Protein AF-A0AAW8KL15-F1 (afdb_monomer_lite)

Structure (mmCIF, N/CA/C/O backbone):
data_AF-A0AAW8KL15-F1
#
_entry.id   AF-A0AAW8KL15-F1
#
loop_
_atom_site.group_PDB
_atom_site.id
_atom_site.type_symbol
_atom_site.label_atom_id
_atom_site.label_alt_id
_atom_site.label_comp_id
_atom_site.label_asym_id
_atom_site.label_entity_id
_atom_site.label_seq_id
_atom_site.pdbx_PDB_ins_code
_atom_site.Cartn_x
_atom_site.Cartn_y
_atom_site.Cartn_z
_atom_site.occupancy
_atom_site.B_iso_or_equiv
_atom_site.auth_seq_id
_atom_site.auth_comp_id
_atom_site.auth_asym_id
_atom_site.auth_atom_id
_atom_site.pdbx_PDB_model_num
ATOM 1 N N . GLU A 1 1 ? -10.283 6.720 -13.746 1.00 53.94 1 GLU A N 1
ATOM 2 C CA . GLU A 1 1 ? -10.282 5.580 -12.811 1.00 53.94 1 GLU A CA 1
ATOM 3 C C . GLU A 1 1 ? -8.911 4.928 -12.827 1.00 53.94 1 GLU A C 1
ATOM 5 O O . GLU A 1 1 ? -8.300 4.918 -13.900 1.00 53.94 1 GLU A O 1
ATOM 10 N N . PRO A 1 2 ? -8.409 4.448 -11.677 1.00 57.78 2 PRO A N 1
ATOM 11 C CA . PRO A 1 2 ? -7.265 3.543 -11.664 1.00 57.78 2 PRO A CA 1
ATOM 12 C C . PRO A 1 2 ? -7.635 2.329 -12.526 1.00 57.78 2 PRO A C 1
ATOM 14 O O . PRO A 1 2 ? -8.574 1.614 -12.201 1.00 57.78 2 PRO A O 1
ATOM 17 N N . HIS A 1 3 ? -6.969 2.165 -13.671 1.00 61.50 3 HIS A N 1
ATOM 18 C CA . HIS A 1 3 ? -7.307 1.131 -14.661 1.00 61.50 3 HIS A CA 1
ATOM 19 C C . HIS A 1 3 ? -6.901 -0.285 -14.221 1.00 61.50 3 HIS A C 1
ATOM 21 O O . HIS A 1 3 ? -7.252 -1.250 -14.893 1.00 61.50 3 HIS A O 1
ATOM 27 N N . ASP A 1 4 ? -6.204 -0.406 -13.091 1.00 81.06 4 ASP A N 1
ATOM 28 C CA . ASP A 1 4 ? -5.546 -1.643 -12.664 1.00 81.06 4 ASP A CA 1
ATOM 29 C C . ASP A 1 4 ? -6.310 -2.406 -11.565 1.00 81.06 4 ASP A C 1
ATOM 31 O O . ASP A 1 4 ? -5.799 -3.397 -11.044 1.00 81.06 4 ASP A O 1
ATOM 35 N N . LEU A 1 5 ? -7.507 -1.948 -11.169 1.00 86.62 5 LEU A N 1
ATOM 36 C CA . LEU A 1 5 ? -8.313 -2.585 -10.120 1.00 86.62 5 LEU A CA 1
ATOM 37 C C . LEU A 1 5 ? -9.682 -3.020 -10.635 1.00 86.62 5 LEU A C 1
ATOM 39 O O . LEU A 1 5 ? -10.439 -2.219 -11.183 1.00 86.62 5 LEU A O 1
ATOM 43 N N . GLU A 1 6 ? -10.023 -4.279 -10.377 1.00 90.44 6 GLU A N 1
ATOM 44 C CA . GLU A 1 6 ? -11.332 -4.846 -10.690 1.00 90.44 6 GLU A CA 1
ATOM 45 C C . GLU A 1 6 ? -12.285 -4.757 -9.487 1.00 90.44 6 GLU A C 1
ATOM 47 O O . GLU A 1 6 ? -11.887 -4.908 -8.326 1.00 90.44 6 GLU A O 1
ATOM 52 N N . ASP A 1 7 ? -13.577 -4.539 -9.750 1.00 91.81 7 ASP A N 1
ATOM 53 C CA . ASP A 1 7 ? -14.606 -4.587 -8.707 1.00 91.81 7 ASP A CA 1
ATOM 54 C C . ASP A 1 7 ? -14.620 -5.971 -8.032 1.00 91.81 7 ASP A C 1
ATOM 56 O O . ASP A 1 7 ? -14.713 -7.011 -8.682 1.00 91.81 7 ASP A O 1
ATOM 60 N N . GLY A 1 8 ? -14.558 -5.985 -6.702 1.00 89.75 8 GLY A N 1
ATOM 61 C CA . GLY A 1 8 ? -14.475 -7.195 -5.884 1.00 89.75 8 GLY A CA 1
ATOM 62 C C . GLY A 1 8 ? -13.049 -7.639 -5.542 1.00 89.75 8 GLY A C 1
ATOM 63 O O . GLY A 1 8 ? -12.891 -8.531 -4.707 1.00 89.75 8 GLY A O 1
ATOM 64 N N . GLN A 1 9 ? -12.015 -7.014 -6.112 1.00 93.06 9 GLN A N 1
ATOM 65 C CA . GLN A 1 9 ? -10.619 -7.334 -5.808 1.00 93.06 9 GLN A CA 1
ATOM 66 C C . GLN A 1 9 ? -10.284 -7.030 -4.345 1.00 93.06 9 GLN A C 1
ATOM 68 O O . GLN A 1 9 ? -10.636 -5.974 -3.822 1.00 93.06 9 GLN A O 1
ATOM 73 N N . VAL A 1 10 ? -9.605 -7.951 -3.659 1.00 94.69 10 VAL A N 1
ATOM 74 C CA . VAL A 1 10 ? -9.193 -7.729 -2.266 1.00 94.69 10 VAL A CA 1
ATOM 75 C C . VAL A 1 10 ? -8.087 -6.681 -2.229 1.00 94.69 10 VAL A C 1
ATOM 77 O O . VAL A 1 10 ? -7.089 -6.797 -2.936 1.00 94.69 10 VAL A O 1
ATOM 80 N N . ILE A 1 11 ? -8.278 -5.670 -1.388 1.00 95.62 11 ILE A N 1
ATOM 81 C CA . ILE A 1 11 ? -7.319 -4.599 -1.137 1.00 95.62 11 ILE A CA 1
ATOM 82 C C . ILE A 1 11 ? -7.105 -4.431 0.367 1.00 95.62 11 ILE A C 1
ATOM 84 O O . ILE A 1 11 ? -7.974 -4.741 1.190 1.00 95.62 11 ILE A O 1
ATOM 88 N N . TYR A 1 12 ? -5.950 -3.885 0.715 1.00 97.25 12 TYR A N 1
ATOM 89 C CA . TYR A 1 12 ? -5.513 -3.622 2.075 1.00 97.25 12 TYR A CA 1
ATOM 90 C C . TYR A 1 12 ? -5.306 -2.123 2.245 1.00 97.25 12 TYR A C 1
ATOM 92 O O . TYR A 1 12 ? -4.371 -1.548 1.695 1.00 97.25 12 TYR A O 1
ATOM 100 N N . ILE A 1 13 ? -6.198 -1.471 2.983 1.00 96.56 13 ILE A N 1
ATOM 101 C CA . ILE A 1 13 ? -6.136 -0.030 3.224 1.00 96.56 13 ILE A CA 1
ATOM 102 C C . ILE A 1 13 ? -5.323 0.220 4.492 1.00 96.56 13 ILE A C 1
ATOM 104 O O . ILE A 1 13 ? -5.678 -0.249 5.576 1.00 96.56 13 ILE A O 1
ATOM 108 N N . VAL A 1 14 ? -4.243 0.983 4.363 1.00 96.94 14 VAL A N 1
ATOM 109 C CA . VAL A 1 14 ? -3.412 1.422 5.481 1.00 96.94 14 VAL A CA 1
ATOM 110 C C . VAL A 1 14 ? -4.130 2.542 6.223 1.00 96.94 14 VAL A C 1
ATOM 112 O O . VAL A 1 14 ? -4.293 3.649 5.714 1.00 96.94 14 VAL A O 1
ATOM 115 N N . MET A 1 15 ? -4.572 2.244 7.441 1.00 94.31 15 MET A N 1
ATOM 116 C CA . MET A 1 15 ? -5.155 3.217 8.361 1.00 94.31 15 MET A CA 1
ATOM 117 C C . MET A 1 15 ? -4.129 3.569 9.449 1.00 94.31 15 MET A C 1
ATOM 119 O O . MET A 1 15 ? -3.200 2.797 9.685 1.00 94.31 15 MET A O 1
ATOM 123 N N . PRO A 1 16 ? -4.294 4.693 10.170 1.00 91.75 16 PRO A N 1
ATOM 124 C CA . PRO A 1 16 ? -3.315 5.131 11.170 1.00 91.75 16 PRO A CA 1
ATOM 125 C C . PRO A 1 16 ? -3.008 4.118 12.285 1.00 91.75 16 PRO A C 1
ATOM 127 O O . PRO A 1 16 ? -1.925 4.160 12.859 1.00 91.75 16 PRO A O 1
ATOM 130 N N . SER A 1 17 ? -3.951 3.230 12.616 1.00 89.81 17 SER A N 1
ATOM 131 C CA . SER A 1 17 ? -3.830 2.271 13.724 1.00 89.81 17 SER A CA 1
ATOM 132 C C . SER A 1 17 ? -3.809 0.800 13.305 1.00 89.81 17 SER A C 1
ATOM 134 O O . SER A 1 17 ? -3.450 -0.048 14.117 1.00 89.81 17 SER A O 1
ATOM 136 N N . HIS A 1 18 ? -4.231 0.469 12.085 1.00 93.94 18 HIS A N 1
ATOM 137 C CA . HIS A 1 18 ? -4.400 -0.911 11.628 1.00 93.94 18 HIS A CA 1
ATOM 138 C C . HIS A 1 18 ? -4.413 -0.981 10.100 1.00 93.94 18 HIS A C 1
ATOM 140 O O . HIS A 1 18 ? -4.564 0.030 9.417 1.00 93.94 18 HIS A O 1
ATOM 146 N N . VAL A 1 19 ? -4.376 -2.186 9.545 1.00 96.94 19 VAL A N 1
ATOM 147 C CA . VAL A 1 19 ? -4.650 -2.415 8.123 1.00 96.94 19 VAL A CA 1
ATOM 148 C C . VAL A 1 19 ? -6.079 -2.935 7.977 1.00 96.94 19 VAL A C 1
ATOM 150 O O . VAL A 1 19 ? -6.488 -3.854 8.681 1.00 96.94 19 VAL A O 1
ATOM 153 N N . LEU A 1 20 ? -6.864 -2.338 7.085 1.00 96.12 20 LEU A N 1
ATOM 154 C CA . LEU A 1 20 ? -8.227 -2.774 6.791 1.00 96.12 20 LEU A CA 1
ATOM 155 C C . LEU A 1 20 ? -8.226 -3.625 5.520 1.00 96.12 20 LEU A C 1
ATOM 157 O O . LEU A 1 20 ? -7.980 -3.111 4.431 1.00 96.12 20 LEU A O 1
ATOM 161 N N . ARG A 1 21 ? -8.543 -4.913 5.642 1.00 96.50 21 ARG A N 1
ATOM 162 C CA . ARG A 1 21 ? -8.777 -5.801 4.502 1.00 96.50 21 ARG A CA 1
ATOM 163 C C . ARG A 1 21 ? -10.220 -5.644 4.034 1.00 96.50 21 ARG A C 1
ATOM 165 O O . ARG A 1 21 ? -11.169 -5.891 4.781 1.00 96.50 21 ARG A O 1
ATOM 172 N N . THR A 1 22 ? -10.392 -5.230 2.787 1.00 95.12 22 THR A N 1
ATOM 173 C CA . THR A 1 22 ? -11.704 -5.014 2.169 1.00 95.12 22 THR A CA 1
ATOM 174 C C . THR A 1 22 ? -11.684 -5.424 0.698 1.00 95.12 22 THR A C 1
ATOM 176 O O . THR A 1 22 ? -10.667 -5.877 0.183 1.00 95.12 22 THR A O 1
ATOM 179 N N . THR A 1 23 ? -12.822 -5.301 0.025 1.00 94.69 23 THR A N 1
ATOM 180 C CA . THR A 1 23 ? -12.928 -5.496 -1.425 1.00 94.69 23 THR A CA 1
ATOM 181 C C . THR A 1 23 ? -13.087 -4.144 -2.101 1.00 94.69 23 THR A C 1
ATOM 183 O O . THR A 1 23 ? -13.844 -3.295 -1.623 1.00 94.69 23 THR A O 1
ATOM 186 N N . TYR A 1 24 ? -12.353 -3.927 -3.186 1.00 94.25 24 TYR A N 1
ATOM 187 C CA . TYR A 1 24 ? -12.469 -2.737 -4.006 1.00 94.25 24 TYR A CA 1
ATOM 188 C C . TYR A 1 24 ? -13.851 -2.691 -4.651 1.00 94.25 24 TYR A C 1
ATOM 190 O O . TYR A 1 24 ? -14.366 -3.694 -5.140 1.00 94.25 24 TYR A O 1
ATOM 198 N N . ASN A 1 25 ? -14.467 -1.518 -4.626 1.00 91.88 25 ASN A N 1
ATOM 199 C CA . ASN A 1 25 ? -15.724 -1.272 -5.304 1.00 91.88 25 ASN A CA 1
ATOM 200 C C . ASN A 1 25 ? -15.686 0.154 -5.849 1.00 91.88 25 ASN A C 1
ATOM 202 O O . ASN A 1 25 ? -15.621 1.111 -5.076 1.00 91.88 25 ASN A O 1
ATOM 206 N N . SER A 1 26 ? -15.750 0.287 -7.169 1.00 89.56 26 SER A N 1
ATOM 207 C CA . SER A 1 26 ? -15.775 1.551 -7.912 1.00 89.56 26 SER A CA 1
ATOM 208 C C . SER A 1 26 ? -16.872 2.510 -7.434 1.00 89.56 26 SER A C 1
ATOM 210 O O . SER A 1 26 ? -16.700 3.728 -7.443 1.00 89.56 26 SER A O 1
ATOM 212 N N . LYS A 1 27 ? -17.996 1.973 -6.944 1.00 90.06 27 LYS A N 1
ATOM 213 C CA . LYS A 1 27 ? -19.128 2.747 -6.411 1.00 90.06 27 LYS A CA 1
ATOM 214 C C . LYS A 1 27 ? -18.950 3.130 -4.945 1.00 90.06 27 LYS A C 1
ATOM 216 O O . LYS A 1 27 ? -19.656 4.017 -4.464 1.00 90.06 27 LYS A O 1
ATOM 221 N N . ASN A 1 28 ? -18.056 2.461 -4.216 1.00 90.25 28 ASN A N 1
ATOM 222 C CA . ASN A 1 28 ? -17.746 2.822 -2.841 1.00 90.25 28 ASN A CA 1
ATOM 223 C C . ASN A 1 28 ? -16.672 3.919 -2.825 1.00 90.25 28 ASN A C 1
ATOM 225 O O . ASN A 1 28 ? -15.493 3.685 -3.102 1.00 90.25 28 ASN A O 1
ATOM 229 N N . GLY A 1 29 ? -17.099 5.128 -2.457 1.00 88.88 29 GLY A N 1
ATOM 230 C CA . GLY A 1 29 ? -16.226 6.295 -2.389 1.00 88.88 29 GLY A CA 1
ATOM 231 C C . GLY A 1 29 ? -15.046 6.121 -1.432 1.00 88.88 29 GLY A C 1
ATOM 232 O O . GLY A 1 29 ? -13.979 6.649 -1.718 1.00 88.88 29 GLY A O 1
ATOM 233 N N . GLU A 1 30 ? -15.190 5.353 -0.346 1.00 90.31 30 GLU A N 1
ATOM 234 C CA . GLU A 1 30 ? -14.095 5.128 0.608 1.00 90.31 30 GLU A CA 1
ATOM 235 C C . GLU A 1 30 ? -12.961 4.320 -0.023 1.00 90.31 30 GLU A C 1
ATOM 237 O O . GLU A 1 30 ? -11.816 4.762 -0.021 1.00 90.31 30 GLU A O 1
ATOM 242 N N . THR A 1 31 ? -13.276 3.177 -0.642 1.00 92.44 31 THR A N 1
ATOM 243 C CA . THR A 1 31 ? -12.263 2.343 -1.305 1.00 92.44 31 THR A CA 1
ATOM 244 C C . THR A 1 31 ? -11.637 3.061 -2.493 1.00 92.44 31 THR A C 1
ATOM 246 O O . THR A 1 31 ? -10.426 2.98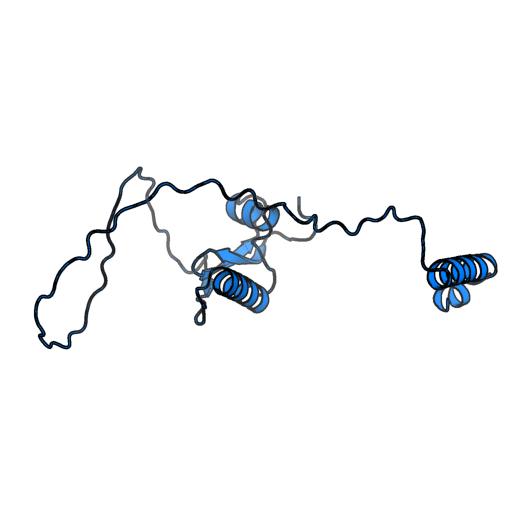6 -2.683 1.00 92.44 31 THR A O 1
ATOM 249 N N . CYS A 1 32 ? -12.431 3.811 -3.264 1.00 93.00 32 CYS A N 1
ATOM 250 C CA . CYS A 1 32 ? -11.915 4.606 -4.375 1.00 93.00 32 CYS A CA 1
ATOM 251 C C . CYS A 1 32 ? -10.974 5.722 -3.899 1.00 93.00 32 CYS A C 1
ATOM 253 O O . CYS A 1 32 ? -9.925 5.938 -4.505 1.00 93.00 32 CYS A O 1
ATOM 255 N N . LEU A 1 33 ? -11.326 6.423 -2.820 1.00 93.25 33 LEU A N 1
ATOM 256 C CA . LEU A 1 33 ? -10.515 7.508 -2.274 1.00 93.25 33 LEU A CA 1
ATOM 257 C C . LEU A 1 33 ? -9.218 6.980 -1.655 1.00 93.25 33 LEU A C 1
ATOM 259 O O . LEU A 1 33 ? -8.161 7.566 -1.867 1.00 93.25 33 LEU A O 1
ATOM 263 N N . SER A 1 34 ? -9.274 5.858 -0.937 1.00 94.62 34 SER A N 1
ATOM 264 C CA . SER A 1 34 ? -8.080 5.210 -0.390 1.00 94.62 34 SER A CA 1
ATOM 265 C C . SER A 1 34 ? -7.098 4.801 -1.485 1.00 94.62 34 SER A C 1
ATOM 267 O O . SER A 1 34 ? -5.903 5.038 -1.335 1.00 94.62 34 SER A O 1
ATOM 269 N N . VAL A 1 35 ? -7.588 4.252 -2.600 1.00 93.88 35 VAL A N 1
ATOM 270 C CA . VAL A 1 35 ? -6.74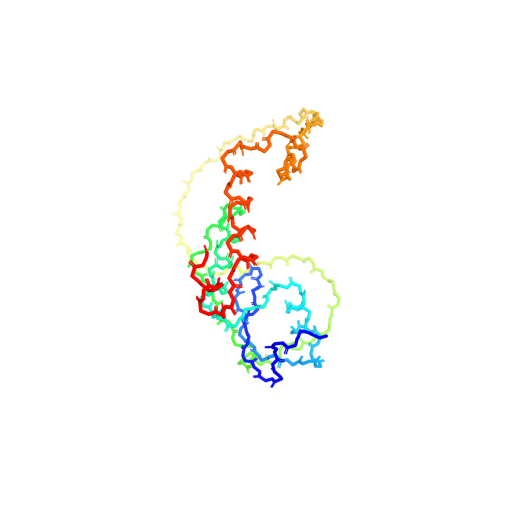9 3.948 -3.769 1.00 93.88 35 VAL A CA 1
ATOM 271 C C . VAL A 1 35 ? -6.195 5.229 -4.391 1.00 93.88 35 VAL A C 1
ATOM 273 O O . VAL A 1 35 ? -4.989 5.341 -4.579 1.00 93.88 35 VAL A O 1
ATOM 276 N N . GLY A 1 36 ? -7.054 6.213 -4.675 1.00 93.06 36 GLY A N 1
ATOM 277 C CA . GLY A 1 36 ? -6.649 7.462 -5.329 1.00 93.06 36 GLY A CA 1
ATOM 278 C C . GLY A 1 36 ? -5.629 8.277 -4.529 1.00 93.06 36 GLY A C 1
ATOM 279 O O . GLY A 1 36 ? -4.796 8.958 -5.117 1.00 93.06 36 GLY A O 1
ATOM 280 N N . ASN A 1 37 ? -5.657 8.162 -3.201 1.00 94.31 37 ASN A N 1
ATOM 281 C CA . ASN A 1 37 ? -4.718 8.825 -2.300 1.00 94.31 37 ASN A CA 1
ATOM 282 C C . ASN A 1 37 ? -3.462 7.986 -1.987 1.00 94.31 37 ASN A C 1
ATOM 284 O O . ASN A 1 37 ? -2.624 8.438 -1.212 1.00 94.31 37 ASN A O 1
ATOM 288 N N . GLY A 1 38 ? -3.327 6.775 -2.540 1.00 93.50 38 GLY A N 1
ATOM 289 C CA . GLY A 1 38 ? -2.153 5.919 -2.319 1.00 93.50 38 GLY A CA 1
ATOM 290 C C . GLY A 1 38 ? -2.093 5.242 -0.943 1.00 93.50 38 GLY A C 1
ATOM 291 O O . GLY A 1 38 ? -1.010 4.906 -0.470 1.00 93.50 38 GLY A O 1
ATOM 292 N N . PHE A 1 39 ? -3.241 5.040 -0.290 1.00 95.50 39 PHE A N 1
ATOM 293 C CA . PHE A 1 39 ? -3.349 4.325 0.990 1.00 95.50 39 PHE A CA 1
ATOM 294 C C . PHE A 1 39 ? -3.801 2.868 0.840 1.00 95.50 39 PHE A C 1
ATOM 296 O O . PHE A 1 39 ? -3.971 2.184 1.846 1.00 95.50 39 PHE A O 1
ATOM 303 N N . ALA A 1 40 ? -4.048 2.387 -0.378 1.00 95.31 40 ALA A N 1
ATOM 304 C CA . ALA A 1 40 ? -4.476 1.015 -0.629 1.00 95.31 40 ALA A CA 1
ATOM 305 C C . ALA A 1 40 ? -3.364 0.202 -1.297 1.00 95.31 40 ALA A C 1
ATOM 307 O O . ALA A 1 40 ? -2.796 0.634 -2.295 1.00 95.31 40 ALA A O 1
ATOM 308 N N . GLN A 1 41 ? -3.131 -0.998 -0.773 1.00 96.00 41 GLN A N 1
ATOM 309 C CA . GLN A 1 41 ? -2.167 -1.974 -1.264 1.00 96.00 41 GLN A CA 1
ATOM 310 C C . GLN A 1 41 ? -2.882 -3.248 -1.728 1.00 96.00 41 GLN A C 1
ATOM 312 O O . GLN A 1 41 ? -3.931 -3.612 -1.198 1.00 96.00 41 GLN A O 1
ATOM 317 N N . LEU A 1 42 ? -2.296 -3.957 -2.692 1.00 94.25 42 LEU A N 1
ATOM 318 C CA . LEU A 1 42 ? -2.766 -5.290 -3.097 1.00 94.25 42 LEU A CA 1
ATOM 319 C C . LEU A 1 42 ? -2.246 -6.407 -2.191 1.00 94.25 42 LEU A C 1
ATOM 321 O O . LEU A 1 42 ? -2.864 -7.462 -2.093 1.00 94.25 42 LEU A O 1
ATOM 325 N N . ASP A 1 43 ? -1.117 -6.159 -1.532 1.00 95.94 43 ASP A N 1
ATOM 326 C CA . ASP A 1 43 ? -0.430 -7.122 -0.684 1.00 95.94 43 ASP A CA 1
ATOM 327 C C . ASP A 1 43 ? -0.528 -6.727 0.795 1.00 95.94 43 ASP A C 1
ATOM 329 O O . ASP A 1 43 ? -0.311 -5.568 1.166 1.00 95.94 43 ASP A O 1
ATOM 333 N N . GLU A 1 44 ? -0.849 -7.709 1.636 1.00 95.81 44 GLU A N 1
ATOM 334 C CA . GLU A 1 44 ? -1.030 -7.526 3.076 1.00 95.81 44 GLU A CA 1
ATOM 335 C C . GLU A 1 44 ? 0.269 -7.124 3.776 1.00 95.81 44 GLU A C 1
ATOM 337 O O . GLU A 1 44 ? 0.284 -6.207 4.601 1.00 95.81 44 GLU A O 1
ATOM 342 N N . GLU A 1 45 ? 1.366 -7.807 3.453 1.00 95.50 45 GLU A N 1
ATOM 343 C CA . GLU A 1 45 ? 2.653 -7.599 4.109 1.00 95.50 45 GLU A CA 1
ATOM 344 C C . GLU A 1 45 ? 3.234 -6.241 3.724 1.00 95.50 45 GLU A C 1
ATOM 346 O O . GLU A 1 45 ? 3.744 -5.518 4.579 1.00 95.50 45 GLU A O 1
ATOM 351 N N . ASN A 1 46 ? 3.057 -5.821 2.473 1.00 95.94 46 ASN A N 1
ATOM 352 C CA . ASN A 1 46 ? 3.433 -4.489 2.027 1.00 95.94 46 ASN A CA 1
ATOM 353 C C . ASN A 1 46 ? 2.629 -3.387 2.746 1.00 95.94 46 ASN A C 1
ATOM 355 O O . ASN A 1 46 ? 3.190 -2.357 3.123 1.00 95.94 46 ASN A O 1
ATOM 359 N N . ALA A 1 47 ? 1.336 -3.604 3.009 1.00 96.75 47 ALA A N 1
ATOM 360 C CA . ALA A 1 47 ? 0.531 -2.675 3.807 1.00 96.75 47 ALA A CA 1
ATOM 361 C C . ALA A 1 47 ? 1.037 -2.579 5.263 1.00 96.75 47 ALA A C 1
ATOM 363 O O . ALA A 1 47 ? 1.152 -1.481 5.816 1.00 96.75 47 ALA A O 1
ATOM 364 N N . LYS A 1 48 ? 1.407 -3.713 5.877 1.00 96.00 48 LYS A N 1
ATOM 365 C CA . LYS A 1 48 ? 2.013 -3.743 7.222 1.00 96.00 48 LYS A CA 1
ATOM 366 C C . LYS A 1 48 ? 3.370 -3.040 7.250 1.00 96.00 48 LYS A C 1
ATOM 368 O O . LYS A 1 48 ? 3.623 -2.235 8.144 1.00 96.00 48 LYS A O 1
ATOM 373 N N . LEU A 1 49 ? 4.233 -3.300 6.268 1.00 95.94 49 LEU A N 1
ATOM 374 C CA . LEU A 1 49 ? 5.543 -2.656 6.154 1.00 95.94 49 LEU A CA 1
ATOM 375 C C . LEU A 1 49 ? 5.410 -1.139 6.004 1.00 95.94 49 LEU A C 1
ATOM 377 O O . LEU A 1 49 ? 6.147 -0.405 6.661 1.00 95.94 49 LEU A O 1
ATOM 381 N N . GLN A 1 50 ? 4.441 -0.663 5.215 1.00 96.00 50 GLN A N 1
ATOM 382 C CA . GLN A 1 50 ? 4.160 0.765 5.080 1.00 96.00 50 GLN A CA 1
ATOM 383 C C . GLN A 1 50 ? 3.733 1.381 6.418 1.00 96.00 50 GLN A C 1
ATOM 385 O O . GLN A 1 50 ? 4.287 2.403 6.821 1.00 96.00 50 GLN A O 1
ATOM 390 N N . LEU A 1 51 ? 2.805 0.753 7.145 1.00 95.81 51 LEU A N 1
ATOM 391 C CA . LEU A 1 51 ? 2.365 1.258 8.448 1.00 95.81 51 LEU A CA 1
ATOM 392 C C . LEU A 1 51 ? 3.497 1.243 9.486 1.00 95.81 51 LEU A C 1
ATOM 394 O O . LEU A 1 51 ? 3.664 2.201 10.242 1.00 95.81 51 LEU A O 1
ATOM 398 N N . GLN A 1 52 ? 4.328 0.199 9.491 1.00 95.06 52 GLN A N 1
ATOM 399 C CA . GLN A 1 52 ? 5.511 0.142 10.344 1.00 95.06 52 GLN A CA 1
ATOM 400 C C . GLN A 1 52 ? 6.519 1.244 9.986 1.00 95.06 52 GLN A C 1
ATOM 402 O O . GLN A 1 52 ? 7.090 1.862 10.887 1.00 95.06 52 GLN A O 1
ATOM 407 N N . ALA A 1 53 ? 6.753 1.496 8.695 1.00 94.56 53 ALA A N 1
ATOM 408 C CA . ALA A 1 53 ? 7.640 2.559 8.230 1.00 94.56 53 ALA A CA 1
ATOM 409 C C . ALA A 1 53 ? 7.122 3.935 8.665 1.00 94.56 53 ALA A C 1
ATOM 411 O O . ALA A 1 53 ? 7.883 4.711 9.238 1.00 94.56 53 ALA A O 1
ATOM 412 N N . ILE A 1 54 ? 5.821 4.192 8.501 1.00 93.19 54 ILE A N 1
ATOM 413 C CA . ILE A 1 54 ? 5.155 5.399 9.004 1.00 93.19 54 ILE A CA 1
ATOM 414 C C . ILE A 1 54 ? 5.405 5.543 10.511 1.00 93.19 54 ILE A C 1
ATOM 416 O O . ILE A 1 54 ? 5.933 6.563 10.951 1.00 93.19 54 ILE A O 1
ATOM 420 N N . GLY A 1 55 ? 5.138 4.506 11.308 1.00 93.00 55 GLY A N 1
ATOM 421 C CA . GLY A 1 55 ? 5.410 4.533 12.747 1.00 93.00 55 GLY A CA 1
ATOM 422 C C . GLY A 1 55 ? 6.869 4.878 13.074 1.00 93.00 55 GLY A C 1
ATOM 423 O O . GLY A 1 55 ? 7.139 5.796 13.853 1.00 93.00 55 GLY A O 1
ATOM 424 N N . LYS A 1 56 ? 7.820 4.206 12.413 1.00 94.06 56 LYS A N 1
ATOM 425 C CA . LYS A 1 56 ? 9.262 4.463 12.564 1.00 94.06 56 LYS A CA 1
ATOM 426 C C . LYS A 1 56 ? 9.622 5.920 12.258 1.00 94.06 56 LYS A C 1
ATOM 428 O O . LYS A 1 56 ? 10.382 6.510 13.021 1.00 94.06 56 LYS A O 1
ATOM 433 N N . THR A 1 57 ? 9.058 6.516 11.204 1.00 94.06 57 THR A N 1
ATOM 434 C CA . THR A 1 57 ? 9.331 7.922 10.842 1.00 94.06 57 THR A CA 1
ATOM 435 C C . THR A 1 57 ? 8.836 8.923 11.886 1.00 94.06 57 THR A C 1
ATOM 437 O O . THR A 1 57 ? 9.493 9.933 12.113 1.00 94.06 57 THR A O 1
ATOM 440 N N . PHE A 1 58 ? 7.737 8.620 12.582 1.00 91.69 58 PHE A N 1
ATOM 441 C CA . PHE A 1 58 ? 7.189 9.468 13.647 1.00 91.69 58 PHE A CA 1
ATOM 442 C C . PHE A 1 58 ? 7.736 9.134 15.048 1.00 91.69 58 PHE A C 1
ATOM 444 O O . PHE A 1 58 ? 7.234 9.654 16.042 1.00 91.69 58 PHE A O 1
ATOM 451 N N . GLY A 1 59 ? 8.753 8.269 15.151 1.00 90.62 59 GLY A N 1
ATOM 452 C CA . GLY A 1 59 ? 9.361 7.873 16.427 1.00 90.62 59 GLY A CA 1
ATOM 453 C C . GLY A 1 59 ? 8.539 6.873 17.251 1.00 90.62 59 GLY A C 1
ATOM 454 O O . GLY A 1 59 ? 8.917 6.554 18.375 1.00 90.62 59 GLY A O 1
ATOM 455 N N . ASN A 1 60 ? 7.450 6.340 16.690 1.00 86.81 60 ASN A N 1
ATOM 456 C CA . ASN A 1 60 ? 6.567 5.367 17.329 1.00 86.81 60 ASN A CA 1
ATOM 457 C C . ASN A 1 60 ? 6.676 4.019 16.615 1.00 86.81 60 ASN A C 1
ATOM 459 O O . ASN A 1 60 ? 6.023 3.781 15.602 1.00 86.81 60 ASN A O 1
ATOM 463 N N . MET A 1 61 ? 7.495 3.106 17.133 1.00 86.81 61 MET A N 1
ATOM 464 C CA . MET A 1 61 ? 7.676 1.804 16.494 1.00 86.81 61 MET A CA 1
ATOM 465 C C . MET A 1 61 ? 6.431 0.922 16.664 1.00 86.81 61 MET A C 1
ATOM 467 O O . MET A 1 61 ? 6.222 0.317 17.712 1.00 86.81 61 MET A O 1
ATOM 471 N N . ILE A 1 62 ? 5.610 0.844 15.616 1.00 86.31 62 ILE A N 1
ATOM 472 C CA . ILE A 1 62 ? 4.446 -0.045 15.559 1.00 86.31 62 ILE A CA 1
ATOM 473 C C . ILE A 1 62 ? 4.955 -1.455 15.235 1.00 86.31 62 ILE A C 1
ATOM 475 O O . ILE A 1 62 ? 5.372 -1.735 14.110 1.00 86.31 62 ILE A O 1
ATOM 479 N N . THR A 1 63 ? 4.998 -2.327 16.241 1.00 84.56 63 THR A N 1
ATOM 480 C CA . THR A 1 63 ? 5.474 -3.714 16.102 1.00 84.56 63 THR A CA 1
ATOM 481 C C . THR A 1 63 ? 4.347 -4.701 15.835 1.00 84.56 63 THR A C 1
ATOM 483 O O . THR A 1 63 ? 4.550 -5.647 15.082 1.00 84.56 63 THR A O 1
ATOM 486 N N . ASP A 1 64 ? 3.176 -4.471 16.425 1.00 86.31 64 ASP A N 1
ATOM 487 C CA . ASP A 1 64 ? 2.006 -5.329 16.272 1.00 86.31 64 ASP A CA 1
ATOM 488 C C . ASP A 1 64 ? 0.934 -4.604 15.456 1.00 86.31 64 ASP A C 1
ATOM 490 O O . ASP A 1 64 ? 0.344 -3.618 15.904 1.00 86.31 64 ASP A O 1
ATOM 494 N N . ILE A 1 65 ? 0.737 -5.059 14.219 1.00 90.31 65 ILE A N 1
ATOM 495 C CA . ILE A 1 65 ? -0.217 -4.476 13.277 1.00 90.31 65 ILE A CA 1
ATOM 496 C C . ILE A 1 65 ? -1.375 -5.447 13.113 1.00 90.31 65 ILE A C 1
ATOM 498 O O . ILE A 1 65 ? -1.223 -6.543 12.574 1.00 90.31 65 ILE A O 1
ATOM 502 N N . GLN A 1 66 ? -2.555 -5.002 13.529 1.00 91.44 66 GLN A N 1
ATOM 503 C CA . GLN A 1 66 ? -3.787 -5.756 13.352 1.00 91.44 66 GLN A CA 1
ATOM 504 C C . GLN A 1 66 ? -4.317 -5.583 11.926 1.00 91.44 66 GLN A C 1
ATOM 506 O O . GLN A 1 66 ? -4.322 -4.473 11.387 1.00 91.44 66 GLN A O 1
ATOM 511 N N . VAL A 1 67 ? -4.795 -6.681 11.337 1.00 93.12 67 VAL A N 1
ATOM 512 C CA . VAL A 1 67 ? -5.522 -6.675 10.062 1.00 93.12 67 VAL A CA 1
ATOM 513 C C . VAL A 1 67 ? -6.994 -6.945 10.348 1.00 93.12 67 VAL A C 1
ATOM 515 O O . VAL A 1 67 ? -7.350 -8.013 10.845 1.00 93.12 67 VAL A O 1
ATOM 518 N N . ILE A 1 68 ? -7.847 -5.965 10.063 1.00 93.31 68 ILE A N 1
ATOM 519 C CA . ILE A 1 68 ? -9.288 -6.036 10.320 1.00 93.31 68 ILE A CA 1
ATOM 520 C C . ILE A 1 68 ? -10.015 -6.330 9.010 1.00 93.31 68 ILE A C 1
ATOM 522 O O . ILE A 1 68 ? -9.820 -5.629 8.020 1.00 93.31 68 ILE A O 1
ATOM 526 N N . ASP A 1 69 ? -10.877 -7.347 9.002 1.00 90.12 69 ASP A N 1
ATOM 527 C CA . ASP A 1 69 ? -11.726 -7.672 7.852 1.00 90.12 69 ASP A CA 1
ATOM 528 C C . ASP A 1 69 ? -12.996 -6.806 7.871 1.00 90.12 69 ASP A C 1
ATOM 530 O O . ASP A 1 69 ? -13.888 -7.025 8.696 1.00 90.12 69 ASP A O 1
ATOM 534 N N . ALA A 1 70 ? -13.131 -5.886 6.911 1.00 80.25 70 ALA A N 1
ATOM 535 C CA . ALA A 1 70 ? -14.284 -4.984 6.790 1.00 80.25 70 ALA A CA 1
ATOM 536 C C . ALA A 1 70 ? -15.632 -5.726 6.678 1.00 80.25 70 ALA A C 1
ATOM 538 O O . ALA A 1 70 ? -16.667 -5.219 7.096 1.00 80.25 70 ALA A O 1
ATOM 539 N N . THR A 1 71 ? -15.632 -6.947 6.135 1.00 68.00 71 THR A N 1
ATOM 540 C CA . THR A 1 71 ? -16.832 -7.790 6.001 1.00 68.00 71 THR A CA 1
ATOM 541 C C . THR A 1 71 ? -17.196 -8.572 7.263 1.00 68.00 71 THR A C 1
ATOM 543 O O . THR A 1 71 ? -18.312 -9.080 7.353 1.00 68.00 71 THR A O 1
ATOM 546 N N . LYS A 1 72 ? -16.271 -8.731 8.220 1.00 60.19 72 LYS A N 1
ATOM 547 C CA . LYS A 1 72 ? -16.531 -9.476 9.465 1.00 60.19 72 LYS A CA 1
ATOM 548 C C . LYS A 1 72 ? -17.020 -8.578 10.596 1.00 60.19 72 LYS A 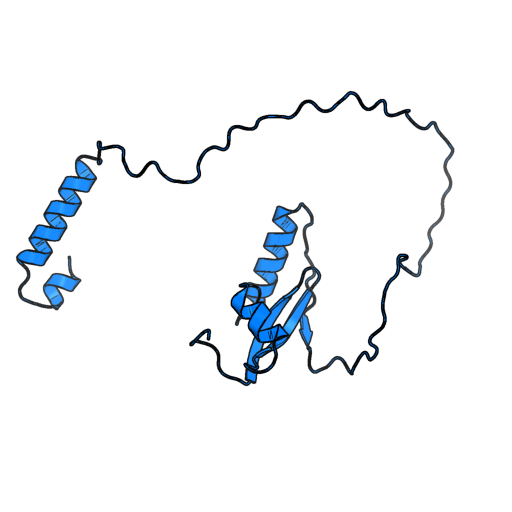C 1
ATOM 550 O O . LYS A 1 72 ? -17.629 -9.090 11.536 1.00 60.19 72 LYS A O 1
ATOM 555 N N . ASP A 1 73 ? -16.820 -7.269 10.483 1.00 54.12 73 ASP A N 1
ATOM 556 C CA . ASP A 1 73 ? -17.351 -6.310 11.443 1.00 54.12 73 ASP A CA 1
ATOM 557 C C . ASP A 1 73 ? -18.810 -5.962 11.100 1.00 54.12 73 ASP A C 1
ATOM 559 O O . ASP A 1 73 ? -19.130 -5.279 10.128 1.00 54.12 73 ASP A O 1
ATOM 563 N N . LYS A 1 74 ? -19.736 -6.513 11.889 1.00 45.78 74 LYS A N 1
ATOM 564 C CA . LYS A 1 74 ? -21.177 -6.218 11.836 1.00 45.78 74 LYS A CA 1
ATOM 565 C C . LYS A 1 74 ? -21.439 -4.713 12.062 1.00 45.78 74 LYS A C 1
ATOM 567 O O . LYS A 1 74 ? -20.632 -4.028 12.683 1.00 45.78 74 LYS A O 1
ATOM 572 N N . PRO A 1 75 ? -22.582 -4.173 11.591 1.00 46.25 75 PRO A N 1
ATOM 573 C CA . PRO A 1 75 ? -22.718 -2.751 11.302 1.00 46.25 75 PRO A CA 1
ATOM 574 C C . PRO A 1 75 ? -22.725 -1.927 12.587 1.00 46.25 75 PRO A C 1
ATOM 576 O O . PRO A 1 75 ? -23.682 -1.976 13.365 1.00 46.25 75 PRO A O 1
ATOM 579 N N . ARG A 1 76 ? -21.694 -1.105 12.792 1.00 49.91 76 ARG A N 1
ATOM 580 C CA . ARG A 1 76 ? -21.755 -0.055 13.806 1.00 49.91 76 ARG A CA 1
ATOM 581 C C . ARG A 1 76 ? -22.588 1.093 13.244 1.00 49.91 76 ARG A C 1
ATOM 583 O O . ARG A 1 76 ? -22.116 1.938 12.493 1.00 49.91 76 ARG A O 1
ATOM 590 N N . GLY A 1 77 ? -23.879 1.045 13.552 1.00 49.00 77 GLY A N 1
ATOM 591 C CA . GLY A 1 77 ? -24.816 2.109 13.241 1.00 49.00 77 GLY A CA 1
ATOM 592 C C . GLY A 1 77 ? -24.459 3.442 13.909 1.00 49.00 77 GLY A C 1
ATOM 593 O O . GLY A 1 77 ? -23.686 3.503 14.860 1.00 49.00 77 GLY A O 1
ATOM 594 N N . GLN A 1 78 ? -25.163 4.464 13.417 1.00 41.66 78 GLN A N 1
ATOM 595 C CA . GLN A 1 78 ? -25.351 5.824 13.939 1.00 41.66 78 GLN A CA 1
ATOM 596 C C . GLN A 1 78 ? -24.417 6.937 13.437 1.00 41.66 78 GLN A C 1
ATOM 598 O O . GLN A 1 78 ? -23.337 7.205 13.951 1.00 41.66 78 GLN A O 1
ATOM 603 N N . LYS A 1 79 ? -24.992 7.710 12.502 1.00 47.03 79 LYS A N 1
ATOM 604 C CA . LYS A 1 79 ? -24.829 9.164 12.378 1.00 47.03 79 LYS A CA 1
ATOM 605 C C . LYS A 1 79 ? -25.004 9.836 13.751 1.00 47.03 79 LYS A C 1
ATOM 607 O O . LYS A 1 79 ? -26.036 9.638 14.387 1.00 47.03 79 LYS A O 1
ATOM 612 N N . GLY A 1 80 ? -24.080 10.711 14.142 1.00 36.19 80 GLY A N 1
ATOM 613 C CA . GLY A 1 80 ? -24.242 11.593 15.301 1.00 36.19 80 GLY A CA 1
ATOM 614 C C . GLY A 1 80 ? -23.053 12.536 15.476 1.00 36.19 80 GLY A C 1
ATOM 615 O O . GLY A 1 80 ? -21.908 12.110 15.462 1.00 36.19 80 GLY A O 1
ATOM 616 N N . LYS A 1 81 ? -23.333 13.833 15.579 1.00 41.22 81 LYS A N 1
ATOM 617 C CA . LYS A 1 81 ? -22.372 14.938 15.691 1.00 41.22 81 LYS A CA 1
ATOM 618 C C . LYS A 1 81 ? -21.642 14.934 17.050 1.00 41.22 81 LYS A C 1
ATOM 620 O O . LYS A 1 81 ? -22.274 14.640 18.051 1.00 41.22 81 LYS A O 1
ATOM 625 N N . GLN A 1 82 ? -20.376 15.375 17.028 1.00 38.72 82 GLN A N 1
ATOM 626 C CA . GLN A 1 82 ? -19.586 16.054 18.081 1.00 38.72 82 GLN A CA 1
ATOM 627 C C . GLN A 1 82 ? -19.609 15.512 19.528 1.00 38.72 82 GLN A C 1
ATOM 629 O O . GLN A 1 82 ? -20.621 15.619 20.205 1.00 38.72 82 GLN A O 1
ATOM 634 N N . ALA A 1 83 ? -18.431 15.133 20.051 1.00 32.66 83 ALA A N 1
ATOM 635 C CA . ALA A 1 83 ? -17.772 15.747 21.225 1.00 32.66 83 ALA A CA 1
ATOM 636 C C . ALA A 1 83 ? -16.747 14.799 21.891 1.00 32.66 83 ALA A C 1
ATOM 638 O O . ALA A 1 83 ? -17.067 13.683 22.271 1.00 32.66 83 ALA A O 1
ATOM 639 N N . LYS A 1 84 ? -15.515 15.304 22.029 1.00 32.75 84 LYS A N 1
ATOM 640 C CA . LYS A 1 84 ? -14.664 15.316 23.235 1.00 32.75 84 LYS A CA 1
ATOM 641 C C . LYS A 1 84 ? -14.762 14.146 24.250 1.00 32.75 84 LYS A C 1
ATOM 643 O O . LYS A 1 84 ? -15.741 14.034 24.973 1.00 32.75 84 LYS A O 1
ATOM 648 N N . ALA A 1 85 ? -13.591 13.524 24.432 1.00 32.47 85 ALA A N 1
ATOM 649 C CA . ALA A 1 85 ? -13.014 12.935 25.652 1.00 32.47 85 ALA A CA 1
ATOM 650 C C . ALA A 1 85 ? -13.235 11.446 26.006 1.00 32.47 85 ALA A C 1
ATOM 652 O O . ALA A 1 85 ? -14.338 10.917 26.005 1.00 32.47 85 ALA A O 1
ATOM 653 N N . GLU A 1 86 ? -12.086 10.874 26.397 1.00 31.97 86 GLU A N 1
ATOM 654 C CA . GLU A 1 86 ? -11.829 9.794 27.362 1.00 31.97 86 GLU A CA 1
ATOM 655 C C . GLU A 1 86 ? -12.167 8.340 27.009 1.00 31.97 86 GLU A C 1
ATOM 657 O O . GLU A 1 86 ? -13.219 7.788 27.310 1.00 31.97 86 GLU A O 1
ATOM 662 N N . GLN A 1 87 ? -11.152 7.687 26.432 1.00 37.94 87 GLN A N 1
ATOM 663 C CA . GLN A 1 87 ? -10.344 6.657 27.102 1.00 37.94 87 GLN A CA 1
ATOM 664 C C . GLN A 1 87 ? -11.000 5.960 28.307 1.00 37.94 87 GLN A C 1
ATOM 666 O O . GLN A 1 87 ? -11.162 6.536 29.378 1.00 37.94 87 GLN A O 1
ATOM 671 N N . THR A 1 88 ? -11.248 4.658 28.172 1.00 30.20 88 THR A N 1
ATOM 672 C CA . THR A 1 88 ? -11.447 3.767 29.319 1.00 30.20 88 THR A CA 1
ATOM 673 C C . THR A 1 88 ? -10.582 2.532 29.119 1.00 30.20 88 THR A C 1
ATOM 675 O O . THR A 1 88 ? -10.889 1.648 28.324 1.00 30.20 88 THR A O 1
ATOM 678 N N . VAL A 1 89 ? -9.453 2.523 29.824 1.00 34.19 89 VAL A N 1
ATOM 679 C CA . VAL A 1 89 ? -8.592 1.359 30.031 1.00 34.19 89 VAL A CA 1
ATOM 680 C C . VAL A 1 89 ? -8.979 0.776 31.388 1.00 34.19 89 VAL A C 1
ATOM 682 O O . VAL A 1 89 ? -8.962 1.472 32.399 1.00 34.19 89 VAL A O 1
ATOM 685 N N . VAL A 1 90 ? -9.340 -0.500 31.395 1.00 34.41 90 VAL A N 1
ATOM 686 C CA . VAL A 1 90 ? -9.495 -1.370 32.570 1.00 34.41 90 VAL A CA 1
ATOM 687 C C . VAL A 1 90 ? -8.429 -2.452 32.395 1.00 34.41 90 VAL A C 1
ATOM 689 O O . VAL A 1 90 ? -8.277 -2.935 31.281 1.00 34.41 90 VAL A O 1
ATOM 692 N N . SER A 1 91 ? -7.680 -2.963 33.364 1.00 31.12 91 SER A N 1
ATOM 693 C CA . SER A 1 91 ? -7.323 -2.650 34.751 1.00 31.12 91 SER A CA 1
ATOM 694 C C . SER A 1 91 ? -6.392 -3.809 35.126 1.00 31.12 91 SER A C 1
ATOM 696 O O . SER A 1 91 ? -6.808 -4.936 34.900 1.00 31.12 91 SER A O 1
ATOM 698 N N . GLU A 1 92 ? -5.206 -3.577 35.703 1.00 33.75 92 GLU A N 1
ATOM 699 C CA . GLU A 1 92 ? -4.636 -4.466 36.740 1.00 33.75 92 GLU A CA 1
ATOM 700 C C . GLU A 1 92 ? -3.383 -3.874 37.425 1.00 33.75 92 GLU A C 1
ATOM 702 O O . GLU A 1 92 ? -2.256 -3.937 36.954 1.00 33.75 92 GLU A O 1
ATOM 707 N N . LYS A 1 93 ? -3.665 -3.214 38.554 1.00 36.00 93 LYS A N 1
ATOM 708 C CA . LYS A 1 93 ? -2.992 -3.234 39.866 1.00 36.00 93 LYS A CA 1
ATOM 709 C C . LYS A 1 93 ? -1.576 -3.851 39.981 1.00 36.00 93 LYS A C 1
ATOM 711 O O . LYS A 1 93 ? -1.458 -5.066 40.037 1.00 36.00 93 LYS A O 1
ATOM 716 N N . THR A 1 94 ? -0.596 -3.009 40.336 1.00 31.72 94 THR A N 1
ATOM 717 C CA . THR A 1 94 ? 0.297 -3.241 41.496 1.00 31.72 94 THR A CA 1
ATOM 718 C C . THR A 1 94 ? 0.670 -1.892 42.118 1.00 31.72 94 THR A C 1
ATOM 720 O O . THR A 1 94 ? 1.027 -0.950 41.417 1.00 31.72 94 THR A O 1
ATOM 723 N N . ALA A 1 95 ? 0.511 -1.788 43.435 1.00 36.34 95 ALA A N 1
ATOM 724 C CA . ALA A 1 95 ? 0.825 -0.618 44.245 1.00 36.34 95 ALA A CA 1
ATOM 725 C C . ALA A 1 95 ? 2.325 -0.544 44.568 1.00 36.34 95 ALA A C 1
ATOM 727 O O . ALA A 1 95 ? 2.922 -1.585 44.807 1.00 36.34 95 ALA A O 1
ATOM 728 N N . GLU A 1 96 ? 2.888 0.664 44.666 1.00 34.12 96 GLU A N 1
ATOM 729 C CA . GLU A 1 96 ? 3.577 1.135 45.877 1.00 34.12 96 GLU A CA 1
ATOM 730 C C . GLU A 1 96 ? 3.969 2.621 45.783 1.00 34.12 96 GLU A C 1
ATOM 732 O O . GLU A 1 96 ? 4.140 3.207 44.718 1.00 34.12 96 GLU A O 1
ATOM 737 N N . VAL A 1 97 ? 3.995 3.219 46.966 1.00 35.47 97 VAL A N 1
ATOM 738 C CA . VAL A 1 97 ? 4.001 4.633 47.345 1.00 35.47 97 VAL A CA 1
ATOM 739 C C . VAL A 1 97 ? 5.410 5.207 47.328 1.00 35.47 97 VAL A C 1
ATOM 741 O O . VAL A 1 97 ? 6.220 4.658 48.058 1.00 35.47 97 VAL A O 1
ATOM 744 N N . ILE A 1 98 ? 5.682 6.360 46.687 1.00 35.62 98 ILE A N 1
ATOM 745 C CA . ILE A 1 98 ? 6.695 7.310 47.202 1.00 35.62 98 ILE A CA 1
ATOM 746 C C . ILE A 1 98 ? 6.418 8.778 46.788 1.00 35.62 98 ILE A C 1
ATOM 748 O O . ILE A 1 98 ? 6.371 9.123 45.613 1.00 35.62 98 ILE A O 1
ATOM 752 N N . ALA A 1 99 ? 6.223 9.598 47.824 1.00 36.81 99 ALA A N 1
ATOM 753 C CA . ALA A 1 99 ? 6.422 11.040 48.024 1.00 36.81 99 ALA A CA 1
ATOM 754 C C . ALA A 1 99 ? 6.587 12.037 46.844 1.00 36.81 99 ALA A C 1
ATOM 756 O O . ALA A 1 99 ? 7.570 12.056 46.112 1.00 36.81 99 ALA A O 1
ATOM 757 N N . GLU A 1 100 ? 5.649 12.990 46.827 1.00 45.78 100 GLU A N 1
ATOM 758 C CA . GLU A 1 100 ? 5.809 14.449 46.702 1.00 45.78 100 GLU A CA 1
ATOM 759 C C . GLU A 1 100 ? 7.238 15.008 46.506 1.00 45.78 100 GLU A C 1
ATOM 761 O O . GLU A 1 100 ? 8.044 14.995 47.432 1.00 45.78 100 GLU A O 1
ATOM 766 N N . THR A 1 101 ? 7.527 15.621 45.346 1.00 38.59 101 THR A N 1
ATOM 767 C CA . THR A 1 101 ? 8.555 16.676 45.198 1.00 38.59 101 THR A CA 1
ATOM 768 C C . THR A 1 101 ? 8.290 17.564 43.963 1.00 38.59 101 THR A C 1
ATOM 770 O O . THR A 1 101 ? 8.295 17.102 42.830 1.00 38.59 101 THR A O 1
ATOM 773 N N . LYS A 1 102 ? 8.064 18.859 44.235 1.00 55.00 102 LYS A N 1
ATOM 774 C CA . LYS A 1 102 ? 8.272 20.086 43.426 1.00 55.00 102 LYS A CA 1
ATOM 775 C C . LYS A 1 102 ? 8.072 20.049 41.894 1.00 55.00 102 LYS A C 1
ATOM 777 O O . LYS A 1 102 ? 8.906 19.563 41.141 1.00 55.00 102 LYS A O 1
ATOM 782 N N . LYS A 1 103 ? 7.058 20.796 41.437 1.00 52.44 103 LYS A N 1
ATOM 783 C CA . LYS A 1 103 ? 6.919 21.290 40.052 1.00 52.44 103 LYS A CA 1
ATOM 784 C C . LYS A 1 103 ? 8.088 22.228 39.688 1.00 52.44 103 LYS A C 1
ATOM 786 O O . LYS A 1 103 ? 8.318 23.172 40.447 1.00 52.44 103 LYS A O 1
ATOM 791 N N . PRO A 1 104 ? 8.766 22.076 38.537 1.00 52.62 104 PRO A N 1
ATOM 792 C CA . PRO A 1 104 ? 9.547 23.165 37.973 1.00 52.62 104 PRO A CA 1
ATOM 793 C C . PRO A 1 104 ? 8.619 24.121 37.209 1.00 52.62 104 PRO A C 1
ATOM 795 O O . PRO A 1 104 ? 7.834 23.714 36.354 1.00 52.62 104 PRO A O 1
ATOM 798 N N . THR A 1 105 ? 8.701 25.408 37.538 1.00 45.94 105 THR A N 1
ATOM 799 C CA . THR A 1 105 ? 8.120 26.506 36.759 1.00 45.94 105 THR A CA 1
ATOM 800 C C . THR A 1 105 ? 8.850 26.586 35.420 1.00 45.94 105 THR A C 1
ATOM 802 O O . THR A 1 105 ? 10.018 26.964 35.377 1.00 45.94 105 THR A O 1
ATOM 805 N N . ILE A 1 106 ? 8.181 26.211 34.331 1.00 61.12 106 ILE A N 1
ATOM 806 C CA . ILE A 1 106 ? 8.709 26.359 32.971 1.00 61.12 106 ILE A CA 1
ATOM 807 C C . ILE A 1 106 ? 8.490 27.815 32.553 1.00 61.12 106 ILE A C 1
ATOM 809 O O . ILE A 1 106 ? 7.355 28.248 32.358 1.00 61.12 106 ILE A O 1
ATOM 813 N N . VAL A 1 107 ? 9.576 28.579 32.448 1.00 55.53 107 VAL A N 1
ATOM 814 C CA . VAL A 1 107 ? 9.577 29.910 31.832 1.00 55.53 107 VAL A CA 1
ATOM 815 C C . VAL A 1 107 ? 9.759 29.704 30.330 1.00 55.53 107 VAL A C 1
ATOM 817 O O . VAL A 1 107 ? 10.806 29.233 29.894 1.00 55.53 107 VAL A O 1
ATOM 820 N N . ILE A 1 108 ? 8.729 30.013 29.545 1.00 59.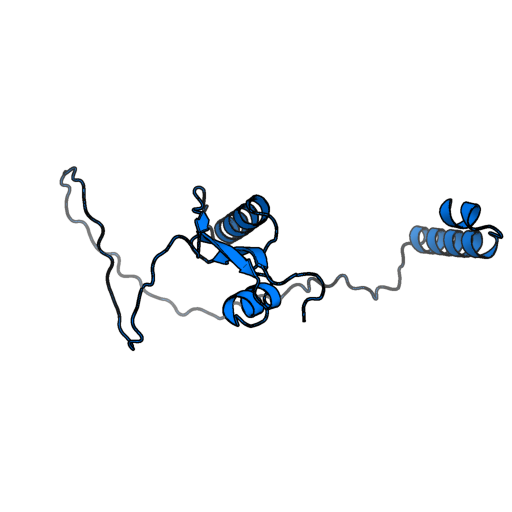50 108 ILE A N 1
ATOM 821 C CA . ILE A 1 108 ? 8.792 29.984 28.080 1.00 59.50 108 ILE A CA 1
ATOM 822 C C . ILE A 1 108 ? 9.443 31.296 27.640 1.00 59.50 108 ILE A C 1
ATOM 824 O O . ILE A 1 108 ? 8.812 32.349 27.688 1.00 59.50 108 ILE A O 1
ATOM 828 N N . THR A 1 109 ? 10.716 31.252 27.257 1.00 61.25 109 THR A N 1
ATOM 829 C CA . THR A 1 109 ? 11.338 32.338 26.491 1.00 61.25 109 THR A CA 1
ATOM 830 C C . THR A 1 109 ? 10.886 32.232 25.038 1.00 61.25 109 THR A C 1
ATOM 832 O O . THR A 1 109 ? 10.798 31.126 24.504 1.00 61.25 109 THR A O 1
ATOM 835 N N . GLU A 1 110 ? 10.567 33.369 24.422 1.00 66.75 110 GLU A N 1
ATOM 836 C CA . GLU A 1 110 ? 9.965 33.450 23.089 1.00 66.75 110 GLU A CA 1
ATOM 837 C C . GLU A 1 110 ? 10.764 32.675 22.031 1.00 66.75 110 GLU A C 1
ATOM 839 O O . GLU A 1 110 ? 11.987 32.787 21.936 1.00 66.75 110 GLU A O 1
ATOM 844 N N . GLN A 1 111 ? 10.051 31.869 21.242 1.00 60.84 111 GLN A N 1
ATOM 845 C CA . GLN A 1 111 ? 10.613 31.122 20.124 1.00 60.84 111 GLN A CA 1
ATOM 846 C C . GLN A 1 111 ? 10.913 32.096 18.985 1.00 60.84 111 GLN A C 1
ATOM 848 O O . GLN A 1 111 ? 10.006 32.632 18.350 1.00 60.84 111 GLN A O 1
ATOM 853 N N . THR A 1 112 ? 12.192 32.332 18.716 1.00 62.78 112 THR A N 1
ATOM 854 C CA . THR A 1 112 ? 12.623 32.972 17.477 1.00 62.78 112 THR A CA 1
ATO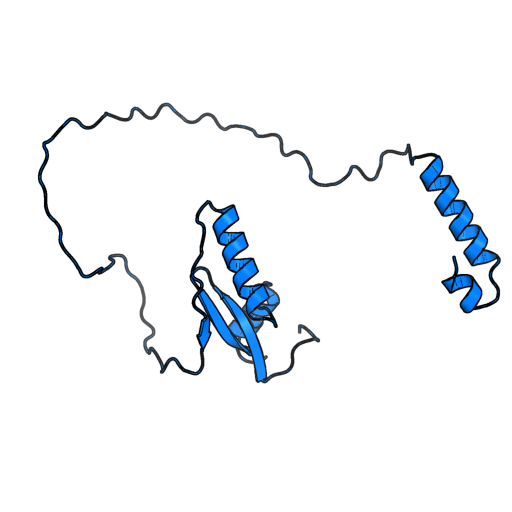M 855 C C . THR A 1 112 ? 12.389 32.003 16.318 1.00 62.78 112 THR A C 1
ATOM 857 O O . THR A 1 112 ? 12.754 30.830 16.391 1.00 62.78 112 THR A O 1
ATOM 860 N N . ASN A 1 113 ? 11.751 32.482 15.247 1.00 62.12 113 ASN A N 1
ATOM 861 C CA . ASN A 1 113 ? 11.535 31.695 14.036 1.00 62.12 113 ASN A CA 1
ATOM 862 C C . ASN A 1 113 ? 12.890 31.228 13.487 1.00 62.12 113 ASN A C 1
ATOM 864 O O . ASN A 1 113 ? 13.709 32.041 13.058 1.00 62.12 113 ASN A O 1
ATOM 868 N N . VAL A 1 114 ? 13.125 29.918 13.516 1.00 58.69 114 VAL A N 1
ATOM 869 C CA . VAL A 1 114 ? 14.279 29.301 12.868 1.00 58.69 114 VAL A CA 1
ATOM 870 C C . VAL A 1 114 ? 13.983 29.286 11.374 1.00 58.69 114 VAL A C 1
ATOM 872 O O . VAL A 1 114 ? 13.205 28.464 10.897 1.00 58.69 114 VAL A O 1
ATOM 875 N N . THR A 1 115 ? 14.577 30.215 10.630 1.00 61.31 115 THR A N 1
ATOM 876 C CA . THR A 1 115 ? 14.593 30.156 9.167 1.00 61.31 115 THR A CA 1
ATOM 877 C C . THR A 1 115 ? 15.546 29.036 8.764 1.00 61.31 115 THR A C 1
ATOM 879 O O . THR A 1 115 ? 16.745 29.251 8.592 1.00 61.31 115 THR A O 1
ATOM 882 N N . VAL A 1 116 ? 15.035 27.809 8.691 1.00 64.25 116 VAL A N 1
ATOM 883 C CA . VAL A 1 116 ? 15.764 26.698 8.080 1.00 64.25 116 VAL A CA 1
ATOM 884 C C . VAL A 1 116 ? 15.754 26.963 6.578 1.00 64.25 116 VAL A C 1
ATOM 886 O O . VAL A 1 116 ? 14.690 27.031 5.970 1.00 64.25 116 VAL A O 1
ATOM 889 N N . SER A 1 117 ? 16.931 27.181 5.993 1.00 65.94 117 SER A N 1
ATOM 890 C CA . SER A 1 117 ? 17.075 27.173 4.538 1.00 65.94 117 SER A CA 1
ATOM 891 C C . SER A 1 117 ? 16.763 25.756 4.071 1.00 65.94 117 SER A C 1
ATOM 893 O O . SER A 1 117 ? 17.482 24.827 4.434 1.00 65.94 117 SER A O 1
ATOM 895 N N . GLU A 1 118 ? 15.672 25.580 3.329 1.00 63.78 118 GLU A N 1
ATOM 896 C CA . GLU A 1 118 ? 15.375 24.315 2.664 1.00 63.78 118 GLU A CA 1
ATOM 897 C C . GLU A 1 118 ? 16.488 24.040 1.645 1.00 63.78 118 GLU A C 1
ATOM 899 O O . GLU A 1 118 ? 16.729 24.850 0.750 1.00 63.78 118 GLU A O 1
ATOM 904 N N . ASP A 1 119 ? 17.200 22.927 1.823 1.00 65.94 119 ASP A N 1
ATOM 905 C CA . ASP A 1 119 ? 18.102 22.384 0.811 1.00 65.94 119 ASP A CA 1
ATOM 906 C C . ASP A 1 119 ? 17.231 21.698 -0.257 1.00 65.94 119 ASP A C 1
ATOM 908 O O . ASP A 1 119 ? 16.499 20.756 0.073 1.00 65.94 119 ASP A O 1
ATOM 912 N N . PRO A 1 120 ? 17.197 22.186 -1.509 1.00 64.69 120 PRO A N 1
ATOM 913 C CA . PRO A 1 120 ? 16.324 21.623 -2.527 1.00 64.69 120 PRO A CA 1
ATOM 914 C C . PRO A 1 120 ? 16.722 20.173 -2.834 1.00 64.69 120 PRO A C 1
ATOM 916 O O . PRO A 1 120 ? 17.825 19.906 -3.293 1.00 64.69 120 PRO A O 1
ATOM 919 N N . LEU A 1 121 ? 15.788 19.229 -2.686 1.00 60.41 121 LEU A N 1
ATOM 920 C CA . LEU A 1 121 ? 15.970 17.818 -3.078 1.00 60.41 121 LEU A CA 1
ATOM 921 C C . LEU A 1 121 ? 15.985 17.596 -4.603 1.00 60.41 121 LEU A C 1
ATOM 923 O O . LEU A 1 121 ? 15.909 16.460 -5.073 1.00 60.41 121 LEU A O 1
ATOM 927 N N . VAL A 1 122 ? 16.045 18.668 -5.392 1.00 61.69 122 VAL A N 1
ATOM 928 C CA . VAL A 1 122 ? 16.208 18.574 -6.841 1.00 61.69 122 VAL A CA 1
ATOM 929 C C . VAL A 1 122 ? 17.706 18.501 -7.114 1.00 61.69 122 VAL A C 1
ATOM 931 O O . VAL A 1 122 ? 18.409 19.454 -6.775 1.00 61.69 122 VAL A O 1
ATOM 934 N N . PRO A 1 123 ? 18.232 17.432 -7.741 1.00 53.91 123 PRO A N 1
ATOM 935 C CA . PRO A 1 123 ? 19.568 17.528 -8.305 1.00 53.91 123 PRO A CA 1
ATOM 936 C C . PRO A 1 123 ? 19.554 18.714 -9.272 1.00 53.91 123 PRO A C 1
ATOM 938 O O . PRO A 1 123 ? 18.680 18.771 -10.139 1.00 53.91 123 PRO A O 1
ATOM 941 N N . ASN A 1 124 ? 20.475 19.668 -9.108 1.00 54.78 124 ASN A N 1
ATOM 942 C CA . ASN A 1 124 ? 20.691 20.766 -10.051 1.00 54.78 124 ASN A CA 1
ATOM 943 C C . ASN A 1 124 ? 20.977 20.164 -11.434 1.00 54.78 124 ASN A C 1
ATOM 945 O O . ASN A 1 124 ? 22.118 19.908 -11.803 1.00 54.78 124 ASN A O 1
ATOM 949 N N . THR A 1 125 ? 19.932 19.894 -12.215 1.00 53.22 125 THR A N 1
ATOM 950 C CA . THR A 1 125 ? 20.031 19.195 -13.504 1.00 53.22 125 THR A CA 1
ATOM 951 C C . THR A 1 125 ? 20.367 20.169 -14.632 1.00 53.22 125 THR A C 1
ATOM 953 O O . THR A 1 125 ? 19.936 19.989 -15.762 1.00 53.22 125 THR A O 1
ATOM 956 N N . ASN A 1 126 ? 21.101 21.237 -14.315 1.00 55.53 126 ASN A N 1
ATOM 957 C CA . ASN A 1 126 ? 21.499 22.280 -15.256 1.00 55.53 126 ASN A CA 1
ATOM 958 C C . ASN A 1 126 ? 22.947 22.751 -15.042 1.00 55.53 126 ASN A C 1
ATOM 960 O O . ASN A 1 126 ? 23.303 23.813 -15.548 1.00 55.53 126 ASN A O 1
ATOM 964 N N . ASP A 1 127 ? 23.791 21.996 -14.328 1.00 55.53 127 ASP A N 1
ATOM 965 C CA . ASP A 1 127 ? 25.237 22.224 -14.409 1.00 55.53 127 ASP A CA 1
ATOM 966 C C . ASP A 1 127 ? 25.754 21.656 -15.747 1.00 55.53 127 ASP A C 1
ATOM 968 O O . ASP A 1 127 ? 25.660 20.449 -15.981 1.00 55.53 127 ASP A O 1
ATOM 972 N N . PRO A 1 128 ? 26.295 22.490 -16.657 1.00 58.75 128 PRO A N 1
ATOM 973 C CA . PRO A 1 128 ? 26.721 22.074 -17.993 1.00 58.75 128 PRO A CA 1
ATOM 974 C C . PRO A 1 128 ? 28.046 21.298 -17.992 1.00 58.75 128 PRO A C 1
ATOM 976 O O . PRO A 1 128 ? 28.598 21.017 -19.053 1.00 58.75 128 PRO A O 1
ATOM 979 N N . THR A 1 129 ? 28.569 20.916 -16.828 1.00 61.81 129 THR A N 1
ATOM 980 C CA . THR A 1 129 ? 29.681 19.970 -16.733 1.00 61.81 129 THR A CA 1
ATOM 981 C C . THR A 1 129 ? 29.117 18.561 -16.613 1.00 61.81 129 THR A C 1
ATOM 983 O O . THR A 1 129 ? 29.282 17.897 -15.590 1.00 61.81 129 THR A O 1
ATOM 986 N N . LEU A 1 130 ? 28.416 18.115 -17.661 1.00 60.09 130 LEU A N 1
ATOM 987 C CA . LEU A 1 130 ? 28.222 16.688 -17.890 1.00 60.09 130 LEU A CA 1
ATOM 988 C C . LEU A 1 130 ? 29.605 16.053 -17.802 1.00 60.09 130 LEU A C 1
ATOM 990 O O . LEU A 1 130 ? 30.528 16.481 -18.501 1.00 60.09 130 LEU A O 1
ATOM 994 N N . ASP A 1 131 ? 29.747 15.097 -16.888 1.00 71.81 131 ASP A N 1
ATOM 995 C CA . ASP A 1 131 ? 30.934 14.264 -16.791 1.00 71.81 131 ASP A CA 1
ATOM 996 C C . ASP A 1 131 ? 31.351 13.858 -18.220 1.00 71.81 131 ASP A C 1
ATOM 998 O O . ASP A 1 131 ? 30.523 13.297 -18.951 1.00 71.81 131 ASP A O 1
ATOM 1002 N N . PRO A 1 132 ? 32.578 14.187 -18.673 1.00 82.12 132 PRO A N 1
ATOM 1003 C CA . PRO A 1 132 ? 33.032 13.867 -20.023 1.00 82.12 132 PRO A CA 1
ATOM 1004 C C . P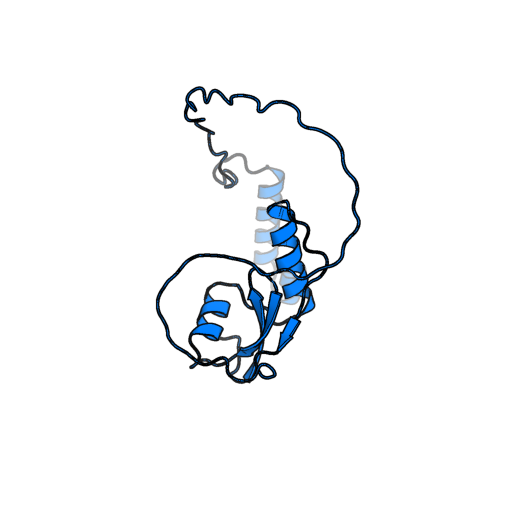RO A 1 132 ? 32.836 12.388 -20.378 1.00 82.12 132 PRO A C 1
ATOM 1006 O O . PRO A 1 132 ? 32.632 12.048 -21.545 1.00 82.12 132 PRO A O 1
ATOM 1009 N N . GLU A 1 133 ? 32.872 11.509 -19.375 1.00 87.38 133 GLU A N 1
ATOM 1010 C CA . GLU A 1 133 ? 32.606 10.085 -19.529 1.00 87.38 133 GLU A CA 1
ATOM 1011 C C . GLU A 1 133 ? 31.132 9.793 -19.846 1.00 87.38 133 GLU A C 1
ATOM 1013 O O . GLU A 1 133 ? 30.843 9.007 -20.750 1.00 87.38 133 GLU A O 1
ATOM 1018 N N . TYR A 1 134 ? 30.193 10.475 -19.184 1.00 87.44 134 TYR A N 1
ATOM 1019 C CA . TYR A 1 134 ? 28.762 10.337 -19.455 1.00 87.44 134 TYR A CA 1
ATOM 1020 C C . TYR A 1 134 ? 28.417 10.746 -20.889 1.00 87.44 134 TYR A C 1
ATOM 1022 O O . TYR A 1 134 ? 27.758 9.984 -21.599 1.00 87.44 134 TYR A O 1
ATOM 1030 N N . GLN A 1 135 ? 28.896 11.910 -21.344 1.00 87.62 135 GLN A N 1
ATOM 1031 C CA . GLN A 1 135 ? 28.593 12.381 -22.698 1.00 87.62 135 GLN A CA 1
ATOM 1032 C C . GLN A 1 135 ? 29.174 11.434 -23.755 1.00 87.62 135 GLN A C 1
ATOM 1034 O O . GLN A 1 135 ? 28.494 11.071 -24.712 1.00 87.62 135 GLN A O 1
ATOM 1039 N N . LYS A 1 136 ? 30.401 10.947 -23.537 1.00 90.00 136 LYS A N 1
ATOM 1040 C CA . LYS A 1 136 ? 31.035 9.958 -24.414 1.00 90.00 136 LYS A CA 1
ATOM 1041 C C . LYS A 1 136 ? 30.247 8.644 -24.472 1.00 90.00 136 LYS A C 1
ATOM 1043 O O . LYS A 1 136 ? 30.105 8.063 -25.551 1.00 90.00 136 LYS A O 1
ATOM 1048 N N . ASN A 1 137 ? 29.746 8.166 -23.334 1.00 91.00 137 ASN A N 1
ATOM 1049 C CA . ASN A 1 137 ? 28.951 6.940 -23.266 1.00 91.00 137 ASN A CA 1
ATOM 1050 C C . ASN A 1 137 ? 27.608 7.106 -23.982 1.00 91.00 137 ASN A C 1
ATOM 1052 O O . ASN A 1 137 ? 27.208 6.217 -24.734 1.00 91.00 137 ASN A O 1
ATOM 1056 N N . LEU A 1 138 ? 26.952 8.256 -23.808 1.00 91.81 138 LEU A N 1
ATOM 1057 C CA . LEU A 1 138 ? 25.709 8.588 -24.496 1.00 91.81 138 LEU A CA 1
ATOM 1058 C C . LEU A 1 138 ? 25.900 8.646 -26.017 1.00 91.81 138 LEU A C 1
ATOM 1060 O O . LEU A 1 138 ? 25.158 7.991 -26.746 1.00 91.81 138 LEU A O 1
ATOM 1064 N N . ASP A 1 139 ? 26.924 9.354 -26.494 1.00 92.38 139 ASP A N 1
ATOM 1065 C CA . ASP A 1 139 ? 27.219 9.463 -27.927 1.00 92.38 139 ASP A CA 1
ATOM 1066 C C . ASP A 1 139 ? 27.534 8.087 -28.536 1.00 92.38 139 ASP A C 1
ATOM 1068 O O . ASP A 1 139 ? 27.043 7.741 -29.610 1.00 92.38 139 ASP A O 1
ATOM 1072 N N . THR A 1 140 ? 28.290 7.254 -27.812 1.00 93.94 140 THR A N 1
ATOM 1073 C CA . THR A 1 140 ? 28.596 5.875 -28.227 1.00 93.94 140 THR A CA 1
ATOM 1074 C C . THR A 1 140 ? 27.333 5.013 -28.305 1.00 93.94 140 THR A C 1
ATOM 1076 O O . THR A 1 140 ? 27.197 4.191 -29.213 1.00 93.94 140 THR A O 1
ATOM 1079 N N . LEU A 1 141 ? 26.398 5.178 -27.364 1.00 92.88 141 LEU A N 1
ATOM 1080 C CA . LEU A 1 141 ? 25.127 4.454 -27.349 1.00 92.88 141 LEU A CA 1
ATOM 1081 C C . LEU A 1 141 ? 24.256 4.856 -28.544 1.00 92.88 141 LEU A C 1
ATOM 1083 O O . LEU A 1 141 ? 23.801 3.990 -29.286 1.00 92.88 141 LEU A O 1
ATOM 1087 N N . LEU A 1 142 ? 24.092 6.161 -28.772 1.00 93.31 142 LEU A N 1
ATOM 1088 C CA . LEU A 1 142 ? 23.327 6.701 -29.898 1.00 93.31 142 LEU A CA 1
ATOM 1089 C C . LEU A 1 142 ? 23.904 6.250 -31.244 1.00 93.31 142 LEU A C 1
ATOM 1091 O O . LEU A 1 142 ? 23.148 5.853 -32.132 1.00 93.31 142 LEU A O 1
ATOM 1095 N N . GLN A 1 143 ? 25.234 6.234 -31.371 1.00 92.81 143 GLN A N 1
ATOM 1096 C CA . GLN A 1 143 ? 25.907 5.731 -32.564 1.00 92.81 143 GLN A CA 1
ATOM 1097 C C . GLN A 1 143 ? 25.602 4.244 -32.793 1.00 92.81 143 GLN A C 1
ATOM 1099 O O . GLN A 1 143 ? 25.161 3.881 -33.885 1.00 92.81 143 GLN A O 1
ATOM 1104 N N . ARG A 1 144 ? 25.746 3.389 -31.767 1.00 90.75 144 ARG A N 1
ATOM 1105 C CA . ARG A 1 144 ? 25.456 1.945 -31.879 1.00 90.75 144 ARG A CA 1
ATOM 1106 C C . ARG A 1 144 ? 23.996 1.666 -32.240 1.00 90.75 144 ARG A C 1
ATOM 1108 O O . ARG A 1 144 ? 23.733 0.807 -33.080 1.00 90.75 144 ARG A O 1
ATOM 1115 N N . VAL A 1 145 ? 23.053 2.415 -31.666 1.00 90.75 145 VAL A N 1
ATOM 1116 C CA . VAL A 1 145 ? 21.630 2.317 -32.034 1.00 90.75 145 VAL A CA 1
ATOM 1117 C C . VAL A 1 145 ? 21.418 2.700 -33.501 1.00 90.75 145 VAL A C 1
ATOM 1119 O O . VAL A 1 145 ? 20.680 2.016 -34.203 1.00 90.75 145 VAL A O 1
ATOM 1122 N N . SER A 1 146 ? 22.081 3.756 -33.984 1.00 89.38 146 SER A N 1
ATOM 1123 C CA . SER A 1 146 ? 21.934 4.217 -35.372 1.00 89.38 146 SER A CA 1
ATOM 1124 C C . SER A 1 146 ? 22.544 3.271 -36.417 1.00 89.38 146 SER A C 1
ATOM 1126 O O . SER A 1 146 ? 22.057 3.201 -37.544 1.00 89.38 146 SER A O 1
ATOM 1128 N N . GLU A 1 147 ? 23.603 2.542 -36.056 1.00 91.88 147 GLU A N 1
ATOM 1129 C CA . GLU A 1 147 ? 24.297 1.597 -36.941 1.00 91.88 147 GLU A CA 1
ATOM 1130 C C . GLU A 1 147 ? 23.647 0.210 -36.971 1.00 91.88 147 GLU A C 1
ATOM 1132 O O . GLU A 1 147 ? 23.845 -0.547 -37.928 1.00 91.88 147 GLU A O 1
ATOM 1137 N N . SER A 1 148 ? 22.865 -0.116 -35.941 1.00 89.81 148 SER A N 1
ATOM 1138 C CA . SER A 1 148 ? 22.156 -1.388 -35.829 1.00 89.81 148 SER A CA 1
ATOM 1139 C C . SER A 1 148 ? 21.072 -1.502 -36.900 1.00 89.81 148 SER A C 1
ATOM 1141 O O . SER A 1 148 ? 20.305 -0.571 -37.147 1.00 89.81 148 SER A O 1
ATOM 1143 N N . LYS A 1 149 ? 20.990 -2.666 -37.550 1.00 88.94 149 LYS A N 1
ATOM 1144 C CA . LYS A 1 149 ? 20.015 -2.932 -38.627 1.00 88.94 149 LYS A CA 1
ATOM 1145 C C . LYS A 1 149 ? 18.973 -3.961 -38.227 1.00 88.94 149 LYS A C 1
ATOM 1147 O O . LYS A 1 149 ? 17.993 -4.149 -38.948 1.00 88.94 149 LYS A O 1
ATOM 1152 N N . THR A 1 150 ? 19.190 -4.631 -37.102 1.00 88.50 150 THR A N 1
ATOM 1153 C CA . THR A 1 150 ? 18.315 -5.685 -36.602 1.00 88.50 150 THR A CA 1
ATOM 1154 C C . THR A 1 150 ? 17.847 -5.392 -35.174 1.00 88.50 150 THR A C 1
ATOM 1156 O O . THR A 1 150 ? 18.566 -4.750 -34.407 1.00 88.50 150 THR A O 1
ATOM 1159 N N . PRO A 1 151 ? 16.649 -5.870 -34.787 1.00 83.94 151 PRO A N 1
ATOM 1160 C CA . PRO A 1 151 ? 16.158 -5.729 -33.416 1.00 83.94 151 PRO A CA 1
ATOM 1161 C C . PRO A 1 151 ? 17.063 -6.397 -32.373 1.00 83.94 151 PRO A C 1
ATOM 1163 O O . PRO A 1 151 ? 17.198 -5.883 -31.266 1.00 83.94 151 PRO A O 1
ATOM 1166 N N . ASP A 1 152 ? 17.706 -7.513 -32.729 1.00 86.69 152 ASP A N 1
ATOM 1167 C CA . ASP A 1 152 ? 18.612 -8.237 -31.832 1.00 86.69 152 ASP A CA 1
ATOM 1168 C C . ASP A 1 152 ? 19.887 -7.432 -31.540 1.00 86.69 152 ASP A C 1
ATOM 1170 O O . ASP A 1 152 ? 20.355 -7.418 -30.404 1.00 86.69 152 ASP A O 1
ATOM 1174 N N . GLU A 1 153 ? 20.416 -6.711 -32.536 1.00 83.94 153 GLU A N 1
ATOM 1175 C CA . GLU A 1 153 ? 21.552 -5.799 -32.354 1.00 83.94 153 GLU A CA 1
ATOM 1176 C C . GLU A 1 153 ? 21.178 -4.615 -31.460 1.00 83.94 153 GLU A C 1
ATOM 1178 O O . GLU A 1 153 ? 21.924 -4.309 -30.539 1.00 83.94 153 GLU A O 1
ATOM 1183 N N . VAL A 1 154 ? 20.003 -4.001 -31.661 1.00 81.88 154 VAL A N 1
ATOM 1184 C CA . VAL A 1 154 ? 19.524 -2.896 -30.806 1.00 81.88 154 VAL A CA 1
ATOM 1185 C C . VAL A 1 154 ? 19.336 -3.351 -29.356 1.00 81.88 154 VAL A C 1
ATOM 1187 O O . VAL A 1 154 ? 19.665 -2.610 -28.436 1.00 81.88 154 VAL A O 1
ATOM 1190 N N . ASN A 1 155 ? 18.858 -4.577 -29.134 1.00 85.12 155 ASN A N 1
ATOM 1191 C CA . ASN A 1 155 ? 18.683 -5.138 -27.790 1.00 85.12 155 ASN A CA 1
ATOM 1192 C C . ASN A 1 155 ? 20.005 -5.506 -27.091 1.00 85.12 155 ASN A C 1
ATOM 1194 O O . ASN A 1 155 ? 20.001 -5.752 -25.886 1.00 85.12 155 ASN A O 1
ATOM 1198 N N . ALA A 1 156 ? 21.120 -5.572 -27.824 1.00 82.38 156 ALA A N 1
ATOM 1199 C CA . ALA A 1 156 ? 22.448 -5.875 -27.288 1.00 82.38 156 ALA A CA 1
ATOM 1200 C C . ALA A 1 156 ? 23.275 -4.617 -26.942 1.00 82.38 156 ALA A C 1
ATOM 1202 O O . ALA A 1 156 ? 24.425 -4.741 -26.507 1.00 82.38 156 ALA A O 1
ATOM 1203 N N . VAL A 1 157 ? 22.723 -3.421 -27.180 1.00 74.69 157 VAL A N 1
ATOM 1204 C CA . VAL A 1 157 ? 23.389 -2.117 -27.014 1.00 74.69 157 VAL A CA 1
ATOM 1205 C C . VAL A 1 157 ? 23.311 -1.601 -25.586 1.00 74.69 157 VAL A C 1
ATOM 1207 O O . VAL A 1 157 ? 24.401 -1.188 -25.103 1.00 74.69 157 VAL A O 1
#

Foldseek 3Di:
DPPPFDFQQWKWFQDQQAIETETAHPPDPVSVVSVVVVRIDNDPVVSVVVNQVVCVVVVHRDPDHYYHYPVVDDDPDDDDDDDDDDDDDDDDDDDDDDDDDDDDDDDDDDDDDDPDDDDDPDDPPPPPPPPPVNVVVVVVLVVQCVPDDDPVSNVVD

pLDDT: mean 74.52, std 22.0, range [30.2, 97.25]

Secondary structure (DSSP, 8-state):
--TT--TT-EEEEE-SSSEEEEE--TT-HHHHHHHHTT-EESSHHHHHHHHHHHHHHTT-------EEETTTS------------------------------------------------S--TT-S---HHHHHHHHHHHHHHHH--SHHHHHT-

Radius of gyration: 28.11 Å; chains: 1; bounding box: 58×43×87 Å

Sequence (157 aa):
EPHDLEDGQVIYIVMPSHVLRTTYNSKNGETCLSVGNGFAQLDEENAKLQLQAIGKTFGNMITDIQVIDATKDKPRGQKGKQAKAEQTVVSEKTAEVIAETKKPTIVITEQTNVTVSEDPLVPNTNDPTLDPEYQKNLDTLLQRVSESKTPDEVNAV